Protein AF-A0A7C4FF16-F1 (afdb_monomer)

Structure (mmCIF, N/CA/C/O backbone):
data_AF-A0A7C4FF16-F1
#
_entry.id   AF-A0A7C4FF16-F1
#
loop_
_atom_site.group_PDB
_atom_site.id
_atom_site.type_symbol
_atom_site.label_atom_id
_atom_site.label_alt_id
_atom_site.label_comp_id
_atom_site.label_asym_id
_atom_site.label_entity_id
_atom_site.label_seq_id
_atom_site.pdbx_PDB_ins_code
_atom_site.Cartn_x
_atom_site.Cartn_y
_atom_site.Cartn_z
_atom_site.occupancy
_atom_site.B_iso_or_equiv
_atom_site.auth_seq_id
_atom_site.auth_comp_id
_atom_site.auth_asym_id
_atom_site.auth_atom_id
_atom_site.pdbx_PDB_model_num
ATOM 1 N N . MET A 1 1 ? -0.812 -12.864 -3.538 1.00 56.00 1 MET A N 1
ATOM 2 C CA . MET A 1 1 ? -2.258 -13.105 -3.739 1.00 56.00 1 MET A CA 1
ATOM 3 C C . MET A 1 1 ? -2.857 -13.959 -2.622 1.00 56.00 1 MET A C 1
ATOM 5 O O . MET A 1 1 ? -3.614 -13.406 -1.840 1.00 56.00 1 MET A O 1
ATOM 9 N N . LEU A 1 2 ? -2.473 -15.233 -2.434 1.00 66.94 2 LEU A N 1
ATOM 10 C CA . LEU A 1 2 ? -3.032 -16.087 -1.357 1.00 66.94 2 LEU A CA 1
ATOM 11 C C . LEU A 1 2 ? -2.812 -15.546 0.070 1.00 66.94 2 LEU A C 1
ATOM 13 O O . LEU A 1 2 ? -3.615 -15.795 0.962 1.00 66.94 2 LEU A O 1
ATOM 17 N N . SER A 1 3 ? -1.771 -14.735 0.278 1.00 79.56 3 SER A N 1
ATOM 18 C CA . SER A 1 3 ? -1.487 -14.076 1.558 1.00 79.56 3 SER A CA 1
ATOM 19 C C . SER A 1 3 ? -2.593 -13.139 2.046 1.00 79.56 3 SER A C 1
ATOM 21 O O . SER A 1 3 ? -2.600 -12.812 3.226 1.00 79.56 3 SER A O 1
ATOM 23 N N . ASN A 1 4 ? -3.488 -12.674 1.166 1.00 85.69 4 ASN A N 1
ATOM 24 C CA . ASN A 1 4 ? -4.608 -11.814 1.552 1.00 85.69 4 ASN A CA 1
ATOM 25 C C . ASN A 1 4 ? -5.715 -12.605 2.267 1.00 85.69 4 ASN A C 1
ATOM 27 O O . ASN A 1 4 ? -6.424 -12.036 3.087 1.00 85.69 4 ASN A O 1
ATOM 31 N N . LEU A 1 5 ? -5.820 -13.920 2.031 1.00 83.75 5 LEU A N 1
ATOM 32 C CA . LEU A 1 5 ? -6.847 -14.772 2.646 1.00 83.75 5 LEU A CA 1
ATOM 33 C C . LEU A 1 5 ? -6.705 -14.877 4.169 1.00 83.75 5 LEU A C 1
ATOM 35 O O . LEU A 1 5 ? -7.679 -15.171 4.856 1.00 83.75 5 LEU A O 1
ATOM 39 N N . LYS A 1 6 ? -5.522 -14.573 4.719 1.00 90.00 6 LYS A N 1
ATOM 40 C CA . LYS A 1 6 ? -5.330 -14.486 6.173 1.00 90.00 6 LYS A CA 1
ATOM 41 C C . LYS A 1 6 ? -6.183 -13.384 6.820 1.00 90.00 6 LYS A C 1
ATOM 43 O O . LYS A 1 6 ? -6.445 -13.468 8.011 1.00 90.00 6 LYS A O 1
ATOM 48 N N . PHE A 1 7 ? -6.636 -12.405 6.033 1.00 90.75 7 PHE A N 1
ATOM 49 C CA . PHE A 1 7 ? -7.494 -11.297 6.456 1.00 90.75 7 PHE A CA 1
ATOM 50 C C . PHE A 1 7 ? -8.977 -11.536 6.121 1.00 90.75 7 PHE A C 1
ATOM 52 O O . PHE A 1 7 ? -9.711 -10.603 5.805 1.00 90.75 7 PHE A O 1
ATOM 59 N N . TYR A 1 8 ? -9.435 -12.794 6.089 1.00 90.25 8 TYR A N 1
ATOM 60 C CA . TYR A 1 8 ? -10.803 -13.124 5.661 1.00 90.25 8 TYR A CA 1
ATOM 61 C C . TYR A 1 8 ? -11.888 -12.412 6.484 1.00 9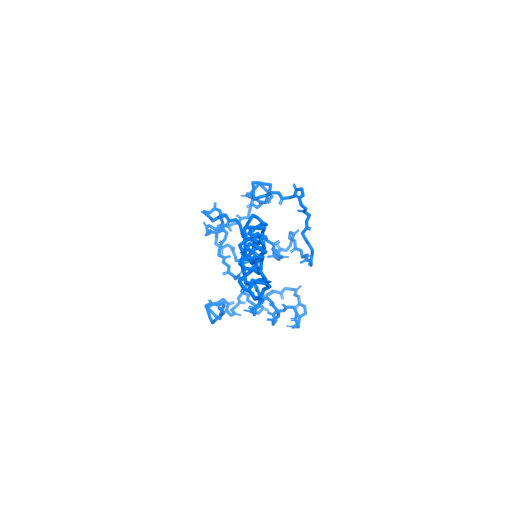0.25 8 TYR A C 1
ATOM 63 O O . TYR A 1 8 ? -12.927 -12.049 5.933 1.00 90.25 8 TYR A O 1
ATOM 71 N N . ARG A 1 9 ? -11.648 -12.184 7.784 1.00 90.75 9 ARG A N 1
ATOM 72 C CA . ARG A 1 9 ? -12.591 -11.483 8.669 1.00 90.75 9 ARG A CA 1
ATOM 73 C C . ARG A 1 9 ? -12.697 -10.013 8.287 1.00 90.75 9 ARG A C 1
ATOM 75 O O . ARG A 1 9 ? -13.798 -9.489 8.166 1.00 90.75 9 ARG A O 1
ATOM 82 N N . GLU A 1 10 ? -11.558 -9.387 8.029 1.00 90.75 10 GLU A N 1
ATOM 83 C CA . GLU A 1 10 ? -11.450 -7.985 7.649 1.00 90.75 10 GLU A CA 1
ATOM 84 C C . GLU A 1 10 ? -11.992 -7.749 6.237 1.00 90.75 10 GLU A C 1
ATOM 86 O O . GLU A 1 10 ? -12.670 -6.758 5.995 1.00 90.75 10 GLU A O 1
ATOM 91 N N . ILE A 1 11 ? -11.780 -8.692 5.312 1.00 89.81 11 ILE A N 1
ATOM 92 C CA . ILE A 1 11 ? -12.396 -8.672 3.976 1.00 89.81 11 ILE A CA 1
ATOM 93 C C . ILE A 1 11 ? -13.926 -8.728 4.096 1.00 89.81 11 ILE A C 1
ATOM 95 O O . ILE A 1 11 ? -14.642 -7.979 3.420 1.00 89.81 11 ILE A O 1
ATOM 99 N N . ALA A 1 12 ? -14.446 -9.606 4.958 1.00 88.88 12 ALA A N 1
ATOM 100 C CA . ALA A 1 12 ? -15.881 -9.732 5.180 1.00 88.88 12 ALA A CA 1
ATOM 101 C C . ALA A 1 12 ? -16.482 -8.440 5.758 1.00 88.88 12 ALA A C 1
ATOM 103 O O . ALA A 1 12 ? -17.547 -8.030 5.296 1.00 88.88 12 ALA A O 1
ATOM 104 N N . SER A 1 13 ? -15.774 -7.758 6.664 1.00 89.50 13 SER A N 1
ATOM 105 C CA . SER A 1 13 ? -16.234 -6.516 7.297 1.00 89.50 13 SER A CA 1
ATOM 106 C C . SER A 1 13 ? -16.117 -5.259 6.428 1.00 89.50 13 SER A C 1
ATOM 108 O O . SER A 1 13 ? -16.626 -4.219 6.831 1.00 89.50 13 SER A O 1
ATOM 110 N N . LEU A 1 14 ? -15.477 -5.314 5.251 1.00 88.00 14 LEU A N 1
ATOM 111 C CA . LEU A 1 14 ? -15.407 -4.147 4.364 1.00 88.00 14 LEU A CA 1
ATOM 112 C C . LEU A 1 14 ? -16.805 -3.718 3.895 1.00 88.00 14 LEU A C 1
ATOM 114 O O . LEU A 1 14 ? -17.549 -4.518 3.315 1.00 88.00 14 LEU A O 1
ATOM 118 N N . GLU A 1 15 ? -17.106 -2.431 4.035 1.00 89.00 15 GLU A N 1
ATOM 119 C CA . GLU A 1 15 ? -18.331 -1.788 3.545 1.00 89.00 15 GLU A CA 1
ATOM 120 C C . GLU A 1 15 ? -18.201 -1.432 2.052 1.00 89.00 15 GLU A C 1
ATOM 122 O O . GLU A 1 15 ? -18.268 -0.273 1.649 1.00 89.00 15 GLU A O 1
ATOM 127 N N . VAL A 1 16 ? -17.937 -2.440 1.215 1.00 88.06 16 VAL A N 1
ATOM 128 C CA . VAL A 1 16 ? -17.832 -2.302 -0.249 1.00 88.06 16 VAL A CA 1
ATOM 129 C C . VAL A 1 16 ? -18.546 -3.454 -0.964 1.00 88.06 16 VAL A C 1
ATOM 131 O O . VAL A 1 16 ? -18.676 -4.540 -0.388 1.00 88.06 16 VAL A O 1
ATOM 134 N N . PRO A 1 17 ? -18.981 -3.268 -2.227 1.00 91.19 17 PRO A N 1
ATOM 135 C CA . PRO A 1 17 ? -19.598 -4.332 -3.015 1.00 91.19 17 PRO A CA 1
ATOM 136 C C . PRO A 1 17 ? -18.704 -5.572 -3.141 1.00 91.19 17 PRO A C 1
ATOM 138 O O . PRO A 1 17 ? -17.475 -5.470 -3.162 1.00 91.19 17 PRO A O 1
ATOM 141 N N . LEU A 1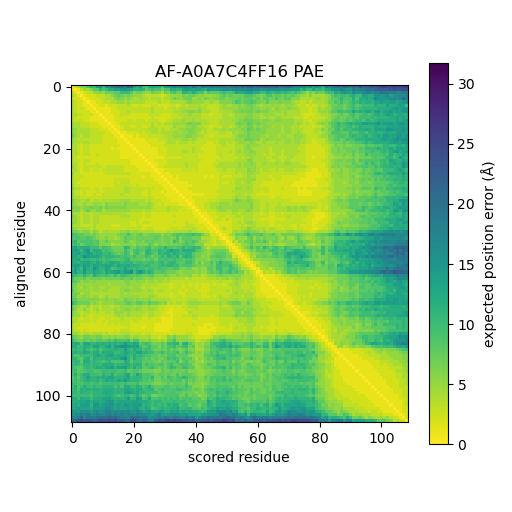 18 ? -19.318 -6.749 -3.301 1.00 90.50 18 LEU A N 1
ATOM 142 C CA . LEU A 1 18 ? -18.603 -8.028 -3.424 1.00 90.50 18 LEU A CA 1
ATOM 143 C C . LEU A 1 18 ? -17.552 -8.008 -4.545 1.00 90.50 18 LEU A C 1
ATOM 145 O O . LEU A 1 18 ? -16.439 -8.492 -4.351 1.00 90.50 18 LEU A O 1
ATOM 149 N N . LEU A 1 19 ? -17.882 -7.393 -5.685 1.00 90.56 19 LEU A N 1
ATOM 150 C CA . LEU A 1 19 ? -16.959 -7.222 -6.807 1.00 90.56 19 LEU A CA 1
ATOM 151 C C . LEU A 1 19 ? -15.675 -6.496 -6.369 1.00 90.56 19 LEU A C 1
ATOM 153 O O . LEU A 1 19 ? -14.576 -6.966 -6.649 1.00 90.56 19 LEU A O 1
ATOM 157 N N . SER A 1 20 ? -15.802 -5.394 -5.625 1.00 89.56 20 SER A N 1
ATOM 158 C CA . SER A 1 20 ? -14.659 -4.637 -5.105 1.00 89.56 20 SER A CA 1
ATOM 159 C C . SER A 1 20 ? -13.824 -5.472 -4.138 1.00 89.56 20 SER A C 1
ATOM 161 O O . SER A 1 20 ? -12.600 -5.439 -4.217 1.00 89.56 20 SER A O 1
ATOM 163 N N . LYS A 1 21 ? -14.456 -6.285 -3.278 1.00 90.12 21 LYS A N 1
ATOM 164 C CA . LYS A 1 21 ? -13.735 -7.208 -2.381 1.00 90.12 21 LYS A CA 1
ATOM 165 C C . LYS A 1 21 ? -12.889 -8.205 -3.171 1.00 90.12 21 LYS A C 1
ATOM 167 O O . LYS A 1 21 ? -11.718 -8.396 -2.851 1.00 90.12 21 LYS A O 1
ATOM 172 N N . ILE A 1 22 ? -13.459 -8.800 -4.221 1.00 90.25 22 ILE A N 1
ATOM 173 C CA . ILE A 1 22 ? -12.746 -9.735 -5.105 1.00 90.25 22 ILE A CA 1
ATOM 174 C C . ILE A 1 22 ? -11.561 -9.029 -5.773 1.00 90.25 22 ILE A C 1
ATOM 176 O O . ILE A 1 22 ? -10.439 -9.535 -5.724 1.00 90.25 22 ILE A O 1
ATOM 180 N N . LEU A 1 23 ? -11.779 -7.835 -6.333 1.00 90.00 23 LEU A N 1
ATOM 181 C CA . LEU A 1 23 ? -10.717 -7.048 -6.963 1.00 90.00 23 LEU A CA 1
ATOM 182 C C . LEU A 1 23 ? -9.597 -6.702 -5.975 1.00 90.00 23 LEU A C 1
ATOM 184 O O . LEU A 1 23 ? -8.426 -6.845 -6.317 1.00 90.00 23 LEU A O 1
ATOM 188 N N . TYR A 1 24 ? -9.927 -6.325 -4.740 1.00 90.56 24 TYR A N 1
ATOM 189 C CA . TYR A 1 24 ? -8.931 -6.043 -3.705 1.00 90.56 24 TYR A CA 1
ATOM 190 C C . TYR A 1 24 ? -8.121 -7.279 -3.320 1.00 90.56 24 TYR A C 1
ATOM 192 O O . TYR A 1 24 ? -6.909 -7.189 -3.137 1.00 90.56 24 TYR A O 1
ATOM 200 N N . VAL A 1 25 ? -8.756 -8.447 -3.217 1.00 90.75 25 VAL A N 1
ATOM 201 C CA . VAL A 1 25 ? -8.051 -9.698 -2.896 1.00 90.75 25 VAL A CA 1
ATOM 202 C C . VAL A 1 25 ? -7.077 -10.090 -4.008 1.00 90.75 25 VAL A C 1
ATOM 204 O O . VAL A 1 25 ? -5.988 -10.589 -3.706 1.00 90.75 25 VAL A O 1
ATOM 207 N N . LEU A 1 26 ? -7.445 -9.846 -5.268 1.00 88.88 26 LEU A N 1
ATOM 208 C CA . LEU A 1 26 ? -6.627 -10.177 -6.431 1.00 88.88 26 LEU A CA 1
ATOM 209 C C . LEU A 1 26 ? -5.508 -9.152 -6.664 1.00 88.88 26 LEU A C 1
ATOM 211 O O . LEU A 1 26 ? -4.335 -9.517 -6.692 1.00 88.88 26 LEU A O 1
ATOM 215 N N . PHE A 1 27 ? -5.850 -7.875 -6.808 1.00 88.06 27 PHE A N 1
ATOM 216 C CA . PHE A 1 27 ? -4.935 -6.846 -7.313 1.00 88.06 27 PHE A CA 1
ATOM 217 C C . PHE A 1 27 ? -4.325 -5.958 -6.228 1.00 88.06 27 PHE A C 1
ATOM 219 O O . PHE A 1 27 ? -3.348 -5.255 -6.486 1.00 88.06 27 PHE A O 1
ATOM 226 N N . CYS A 1 28 ? -4.872 -5.980 -5.015 1.00 90.50 28 CYS A N 1
ATOM 227 C CA . CYS A 1 28 ? -4.382 -5.172 -3.906 1.00 90.50 28 CYS A CA 1
ATOM 228 C C . CYS A 1 28 ? -3.745 -6.043 -2.821 1.00 90.50 28 CYS A C 1
ATOM 230 O O . CYS A 1 28 ? -3.706 -7.276 -2.875 1.00 90.50 28 CYS A O 1
ATOM 232 N N . LYS A 1 29 ? -3.197 -5.378 -1.811 1.00 91.38 29 LYS A N 1
ATOM 233 C CA . LYS A 1 29 ? -2.592 -6.004 -0.645 1.00 91.38 29 LYS A CA 1
ATOM 234 C C . LYS A 1 29 ? -3.296 -5.525 0.608 1.00 91.38 29 LYS A C 1
ATOM 236 O O . LYS A 1 29 ? -3.462 -4.328 0.815 1.00 91.38 29 LYS A O 1
ATOM 241 N N . PHE A 1 30 ? -3.660 -6.477 1.452 1.00 93.31 30 PHE A N 1
ATOM 242 C CA . PHE A 1 30 ? -4.149 -6.200 2.794 1.00 93.31 30 PHE A CA 1
ATOM 243 C C . PHE A 1 30 ? -2.963 -6.161 3.748 1.00 93.31 30 PHE A C 1
ATOM 245 O O . PHE A 1 30 ? -2.075 -7.022 3.685 1.00 93.31 30 PHE A O 1
ATOM 252 N N . MET A 1 31 ? -2.918 -5.154 4.614 1.00 93.69 31 MET A N 1
ATOM 253 C CA . MET A 1 31 ? -1.895 -5.071 5.648 1.00 93.69 31 MET A CA 1
ATOM 254 C C . MET A 1 31 ? -2.314 -4.203 6.824 1.00 93.69 31 MET A C 1
ATOM 256 O O . MET A 1 31 ? -3.167 -3.332 6.692 1.00 93.69 31 MET A O 1
ATOM 260 N N . TYR A 1 32 ? -1.651 -4.413 7.957 1.00 94.38 32 TYR A N 1
ATOM 261 C CA . TYR A 1 32 ? -1.795 -3.545 9.116 1.00 94.38 32 TYR A CA 1
ATOM 262 C C . TYR A 1 32 ? -1.166 -2.170 8.878 1.00 94.38 32 TYR A C 1
ATOM 264 O O . TYR A 1 32 ?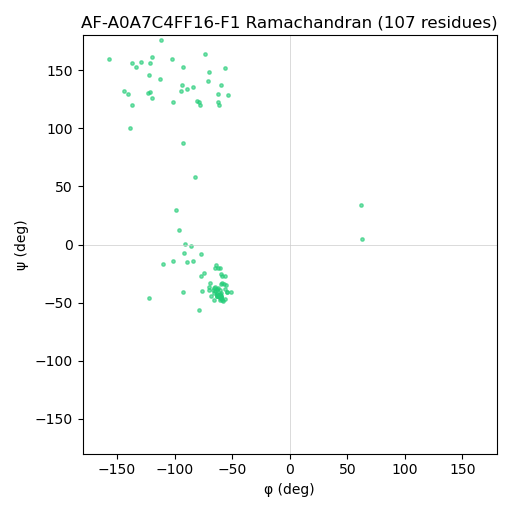 -0.127 -2.058 8.214 1.00 94.38 32 TYR A O 1
ATOM 272 N N . VAL A 1 33 ? -1.731 -1.136 9.499 1.00 93.19 33 VAL A N 1
ATOM 273 C CA . VAL A 1 33 ? -1.196 0.235 9.457 1.00 93.19 33 VAL A CA 1
ATOM 274 C C . VAL A 1 33 ? 0.256 0.292 9.950 1.00 93.19 33 VAL A C 1
ATOM 276 O O . VAL A 1 33 ? 1.091 0.948 9.321 1.00 93.19 33 VAL A O 1
ATOM 279 N N . LYS A 1 34 ? 0.620 -0.486 10.979 1.00 94.06 34 LYS A N 1
ATOM 280 C CA . LYS A 1 34 ? 2.020 -0.591 11.440 1.00 94.06 34 LYS A CA 1
ATOM 281 C C . LYS A 1 34 ? 2.991 -1.107 10.379 1.00 94.06 34 LYS A C 1
ATOM 283 O O . LYS A 1 34 ? 4.158 -0.715 10.361 1.00 94.06 34 LYS A O 1
ATOM 288 N N . GLU A 1 35 ? 2.540 -2.003 9.499 1.00 93.62 35 GLU A N 1
ATOM 289 C CA . GLU A 1 35 ? 3.362 -2.491 8.390 1.00 93.62 35 GLU A CA 1
ATOM 290 C C . GLU A 1 35 ? 3.448 -1.458 7.273 1.00 93.62 35 GLU A C 1
ATOM 292 O O . GLU A 1 35 ? 4.511 -1.287 6.677 1.00 93.62 35 GLU A O 1
ATOM 297 N N . TYR A 1 36 ? 2.332 -0.788 6.989 1.00 92.75 36 TYR A N 1
ATOM 298 C CA . TYR A 1 36 ? 2.241 0.254 5.977 1.00 92.75 36 TYR A CA 1
ATOM 299 C C . TYR A 1 36 ? 3.226 1.394 6.251 1.00 92.75 36 TYR A C 1
ATOM 301 O O . TYR A 1 36 ? 4.023 1.733 5.381 1.00 92.75 36 TYR A O 1
ATOM 309 N N . ARG A 1 37 ? 3.263 1.903 7.490 1.00 91.12 37 ARG A N 1
ATOM 310 C CA . ARG A 1 37 ? 4.147 3.009 7.910 1.00 91.12 37 ARG A CA 1
ATOM 311 C C . ARG A 1 37 ? 5.636 2.741 7.649 1.00 91.12 37 ARG A C 1
ATOM 313 O O . ARG A 1 37 ? 6.404 3.679 7.450 1.00 91.12 37 ARG A O 1
ATOM 320 N N . LYS A 1 38 ? 6.041 1.466 7.634 1.00 91.88 38 LYS A N 1
ATOM 321 C CA . LYS A 1 38 ? 7.429 1.027 7.414 1.00 91.88 38 LYS A CA 1
ATOM 322 C C . LYS A 1 38 ? 7.772 0.797 5.942 1.00 91.88 38 LYS A C 1
ATOM 324 O O . LYS A 1 38 ? 8.949 0.655 5.619 1.00 91.88 38 LYS A O 1
ATOM 329 N N . LYS A 1 39 ? 6.778 0.703 5.056 1.00 89.56 39 LYS A N 1
ATOM 330 C CA . LYS A 1 39 ? 6.983 0.422 3.630 1.00 89.56 39 LYS A CA 1
ATOM 331 C C . LYS A 1 39 ? 6.847 1.697 2.803 1.00 89.56 39 LYS A C 1
ATOM 333 O O . LYS A 1 39 ? 6.294 2.695 3.251 1.00 89.56 39 LYS A O 1
ATOM 338 N N . ARG A 1 40 ? 7.412 1.645 1.601 1.00 85.69 40 ARG A N 1
ATOM 339 C CA . ARG A 1 40 ? 7.320 2.690 0.576 1.00 85.69 40 ARG A CA 1
ATOM 340 C C . ARG A 1 40 ? 6.664 2.125 -0.675 1.00 85.69 40 ARG A C 1
ATOM 342 O O . ARG A 1 40 ? 6.661 0.900 -0.841 1.00 85.69 40 ARG A O 1
ATOM 349 N N . PHE A 1 41 ? 6.164 2.999 -1.540 1.00 85.19 41 PHE A N 1
ATOM 350 C CA . PHE A 1 41 ? 5.483 2.647 -2.790 1.00 85.19 41 PHE A CA 1
ATOM 351 C C . PHE A 1 41 ? 4.210 1.825 -2.569 1.00 85.19 41 PHE A C 1
ATOM 353 O O . PHE A 1 41 ? 3.876 0.935 -3.354 1.00 85.19 41 PHE A O 1
ATOM 360 N N . TYR A 1 42 ? 3.505 2.092 -1.474 1.00 88.12 42 TYR A N 1
ATOM 361 C CA . TYR A 1 42 ? 2.186 1.528 -1.232 1.00 88.12 42 TYR A CA 1
ATOM 362 C C . TYR A 1 42 ? 1.218 2.672 -1.030 1.00 88.12 42 TYR A C 1
ATOM 364 O O . TYR A 1 42 ? 1.451 3.552 -0.205 1.00 88.12 42 TYR A O 1
ATOM 372 N N . TYR A 1 43 ? 0.105 2.625 -1.748 1.00 88.75 43 TYR A N 1
ATOM 373 C CA . TYR A 1 43 ? -0.871 3.696 -1.712 1.00 88.75 43 TYR A CA 1
ATOM 374 C C . TYR A 1 43 ? -2.214 3.147 -1.223 1.00 88.75 43 TYR A C 1
ATOM 376 O O . TYR A 1 43 ? -2.707 2.159 -1.775 1.00 88.75 43 TYR A O 1
ATOM 384 N N . PRO A 1 44 ? -2.823 3.739 -0.179 1.00 89.94 44 PRO A N 1
ATOM 385 C CA . PRO A 1 44 ? -4.098 3.265 0.353 1.00 89.94 44 PRO A CA 1
ATOM 386 C C . PRO A 1 44 ? -5.199 3.371 -0.700 1.00 89.94 44 PRO A C 1
ATOM 388 O O . PRO A 1 44 ? -5.443 4.456 -1.210 1.00 89.94 44 PRO A O 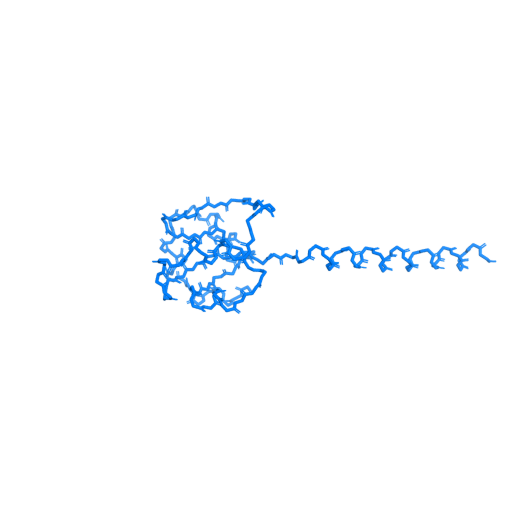1
ATOM 391 N N . VAL A 1 45 ? -5.855 2.265 -1.035 1.00 90.25 45 VAL A N 1
ATOM 392 C CA . VAL A 1 45 ? -7.020 2.206 -1.941 1.00 90.25 45 VAL A CA 1
ATOM 393 C C . VAL A 1 45 ? -8.305 2.293 -1.125 1.00 90.25 45 VAL A C 1
ATOM 395 O O . VAL A 1 45 ? -9.245 3.000 -1.488 1.00 90.25 45 VAL A O 1
ATOM 398 N N . TYR A 1 46 ? -8.322 1.595 0.011 1.00 91.19 46 TYR A N 1
ATOM 399 C CA . TYR A 1 46 ? -9.447 1.582 0.926 1.00 91.19 46 TYR A CA 1
ATOM 400 C C . TYR A 1 46 ? -8.968 1.605 2.377 1.00 91.19 46 TYR A C 1
ATOM 402 O O . TYR A 1 46 ? -8.128 0.800 2.791 1.00 91.19 46 TYR A O 1
ATOM 410 N N . VAL A 1 47 ? -9.543 2.525 3.143 1.00 89.31 47 VAL A N 1
ATOM 411 C CA . VAL A 1 47 ? -9.381 2.670 4.588 1.00 89.31 47 VAL A CA 1
ATOM 412 C C . VAL A 1 47 ? -10.765 2.953 5.151 1.00 89.31 47 VAL A C 1
ATOM 414 O O . VAL A 1 47 ? -11.390 3.942 4.763 1.00 89.31 47 VAL A O 1
ATOM 417 N N . GLN A 1 48 ? -11.251 2.087 6.041 1.00 85.12 48 GLN A N 1
ATOM 418 C CA . GLN A 1 48 ? -12.612 2.185 6.567 1.00 85.12 48 GLN A CA 1
ATOM 419 C C . GLN A 1 48 ? -12.867 3.582 7.148 1.00 85.12 48 GLN A C 1
ATOM 421 O O . GLN A 1 48 ? -12.056 4.096 7.916 1.00 85.12 48 GLN A O 1
ATOM 426 N N . SER A 1 49 ? -13.965 4.208 6.720 1.00 80.50 49 SER A N 1
ATOM 427 C CA . SER A 1 49 ? -14.394 5.556 7.129 1.00 80.50 49 SER A CA 1
ATOM 428 C C . SER A 1 49 ? -13.462 6.724 6.762 1.00 80.50 49 SER A C 1
ATOM 430 O O . SER A 1 49 ? -13.747 7.854 7.149 1.00 80.50 49 SER A O 1
ATOM 432 N N . ILE A 1 50 ? -12.375 6.496 6.014 1.00 83.19 50 ILE A N 1
ATOM 433 C CA . ILE A 1 50 ? -11.420 7.555 5.631 1.00 83.19 50 ILE A CA 1
ATOM 434 C C . ILE A 1 50 ? -11.292 7.658 4.113 1.00 83.19 50 ILE A C 1
ATOM 436 O O . ILE A 1 50 ? -11.316 8.756 3.562 1.00 83.19 50 ILE A O 1
ATOM 440 N N . VAL A 1 51 ? -11.144 6.526 3.420 1.00 83.44 51 VAL A N 1
ATOM 441 C CA . VAL A 1 51 ? -10.879 6.500 1.977 1.00 83.44 51 VAL A CA 1
ATOM 442 C C . VAL A 1 51 ? -11.577 5.325 1.328 1.00 83.44 51 VAL A C 1
ATOM 444 O O . VAL A 1 51 ? -11.408 4.181 1.740 1.00 83.44 51 VAL A O 1
ATOM 447 N N . ASN A 1 52 ? -12.263 5.601 0.227 1.00 83.88 52 ASN A N 1
ATOM 448 C CA . ASN A 1 52 ? -12.671 4.593 -0.735 1.00 83.88 52 ASN A CA 1
ATOM 449 C C . ASN A 1 52 ? -12.456 5.173 -2.132 1.00 83.88 52 ASN A C 1
ATOM 451 O O . ASN A 1 52 ? -13.239 6.013 -2.574 1.00 83.88 52 ASN A O 1
ATOM 455 N N . ARG A 1 53 ? -11.356 4.800 -2.791 1.00 76.00 53 ARG A N 1
ATOM 456 C CA . ARG A 1 53 ? -10.971 5.416 -4.066 1.00 76.00 53 ARG A CA 1
ATOM 457 C C . ARG A 1 53 ? -10.574 4.394 -5.114 1.00 76.00 53 ARG A C 1
ATOM 459 O O . ARG A 1 53 ? -10.071 3.321 -4.806 1.00 76.00 53 ARG A O 1
ATOM 466 N N . ILE A 1 54 ? -10.769 4.791 -6.367 1.00 68.81 54 ILE A N 1
ATOM 467 C CA . ILE A 1 54 ? -10.473 3.986 -7.558 1.00 68.81 54 ILE A CA 1
ATOM 468 C C . ILE A 1 54 ? -9.261 4.564 -8.320 1.00 68.81 54 ILE A C 1
ATOM 470 O O . ILE A 1 54 ? -8.644 3.866 -9.119 1.00 68.81 54 ILE A O 1
ATOM 474 N N . SER A 1 55 ? -8.872 5.815 -8.046 1.00 67.00 55 SER A N 1
ATOM 475 C CA . SER A 1 55 ? -7.773 6.522 -8.714 1.00 67.00 55 SER A CA 1
ATOM 476 C C . SER A 1 55 ? -6.787 7.150 -7.725 1.00 67.00 55 SER A C 1
ATOM 478 O O . SER A 1 55 ? -7.132 7.446 -6.580 1.00 67.00 55 SER A O 1
ATOM 480 N N . PHE A 1 56 ? -5.558 7.383 -8.192 1.00 71.12 56 PHE A N 1
ATOM 481 C CA . PHE A 1 56 ? -4.492 8.053 -7.444 1.00 71.12 56 PHE A CA 1
ATOM 482 C C . PHE A 1 56 ? -4.168 9.407 -8.067 1.00 71.12 56 PHE A C 1
ATOM 484 O O . PHE A 1 56 ? -4.169 9.546 -9.290 1.00 71.12 56 PHE A O 1
ATOM 491 N N . SER A 1 57 ? -3.878 10.391 -7.218 1.00 69.88 57 SER A N 1
ATOM 492 C CA . SER A 1 57 ? -3.323 11.675 -7.637 1.00 69.88 57 SER A CA 1
ATOM 493 C C . SER A 1 57 ? -1.801 11.622 -7.552 1.00 69.88 57 SER A C 1
ATOM 495 O O . SER A 1 57 ? -1.257 11.143 -6.560 1.00 69.88 57 SER A O 1
ATOM 497 N N . ILE A 1 58 ? -1.115 12.158 -8.564 1.00 66.19 58 ILE A N 1
ATOM 498 C CA . ILE A 1 58 ? 0.354 12.279 -8.576 1.00 66.19 58 ILE A CA 1
ATOM 499 C C . ILE A 1 58 ? 0.890 13.214 -7.485 1.00 66.19 58 ILE A C 1
ATOM 501 O O . ILE A 1 58 ? 2.076 13.181 -7.181 1.00 66.19 58 ILE A O 1
ATOM 505 N N . TYR A 1 59 ? 0.024 14.054 -6.916 1.00 68.44 59 TYR A N 1
ATOM 506 C CA . TYR A 1 59 ? 0.389 14.994 -5.860 1.00 68.44 59 TYR A CA 1
ATOM 507 C C . TYR A 1 59 ? 0.367 14.356 -4.469 1.00 68.44 59 TYR A C 1
ATOM 509 O O . TYR A 1 59 ? 0.913 14.936 -3.538 1.00 68.44 59 TYR A O 1
ATOM 517 N N . GLU A 1 60 ? -0.236 13.172 -4.329 1.00 71.50 60 GLU A N 1
ATOM 518 C CA . GLU A 1 60 ? -0.351 12.484 -3.048 1.00 71.50 60 GLU A CA 1
ATOM 519 C C . GLU A 1 60 ? 0.808 11.510 -2.836 1.00 71.50 60 GLU A C 1
ATOM 521 O O . GLU A 1 60 ? 0.722 10.320 -3.154 1.00 71.50 60 GLU A O 1
ATOM 526 N N . ASP A 1 61 ? 1.898 12.031 -2.285 1.00 76.75 61 ASP A N 1
ATOM 527 C CA . ASP A 1 61 ? 3.094 11.248 -1.976 1.00 76.75 61 ASP A CA 1
ATOM 528 C C . ASP A 1 61 ? 2.898 10.331 -0.744 1.00 76.75 61 ASP A C 1
ATOM 530 O O . ASP A 1 61 ? 1.980 10.511 0.068 1.00 76.75 61 ASP A O 1
ATOM 534 N N . ASP A 1 62 ? 3.789 9.350 -0.575 1.00 79.50 62 ASP A N 1
ATOM 535 C CA . ASP A 1 62 ? 3.813 8.394 0.543 1.00 79.50 62 ASP A CA 1
ATOM 536 C C . ASP A 1 62 ? 3.747 9.112 1.906 1.00 79.50 62 ASP A C 1
ATOM 538 O O . ASP A 1 62 ? 3.049 8.674 2.824 1.00 79.50 62 ASP A O 1
ATOM 542 N N . GLU A 1 63 ? 4.455 10.236 2.053 1.00 83.25 63 GLU A N 1
ATOM 543 C CA . GLU A 1 63 ? 4.480 11.017 3.296 1.00 83.25 63 GLU A CA 1
ATOM 544 C C . GLU A 1 63 ? 3.149 11.722 3.587 1.00 83.25 63 GLU A C 1
ATOM 546 O O . GLU A 1 63 ? 2.746 11.835 4.748 1.00 83.25 63 GLU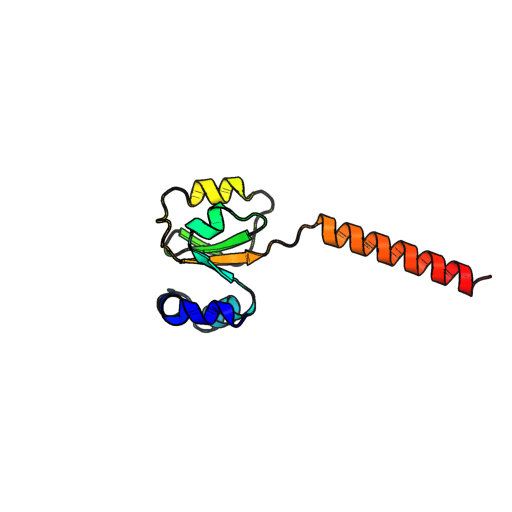 A O 1
ATOM 551 N N . GLU A 1 64 ? 2.422 12.159 2.557 1.00 86.56 64 GLU A N 1
ATOM 552 C CA . GLU A 1 64 ? 1.094 12.744 2.739 1.00 86.56 64 GLU A CA 1
ATOM 553 C C . GLU A 1 64 ? 0.112 11.690 3.259 1.00 86.56 64 GLU A C 1
ATOM 555 O O . GLU A 1 64 ? -0.644 11.941 4.203 1.00 86.56 64 GLU A O 1
ATOM 560 N N . TRP A 1 65 ? 0.175 10.474 2.713 1.00 87.06 65 TRP A N 1
ATOM 561 C CA . TRP A 1 65 ? -0.662 9.369 3.170 1.00 87.06 65 TRP A CA 1
ATOM 562 C C . TRP A 1 65 ? -0.332 8.911 4.587 1.00 87.06 65 TRP A C 1
ATOM 564 O O . TRP A 1 65 ? -1.247 8.660 5.376 1.00 87.06 65 TRP A O 1
ATOM 574 N N . LYS A 1 66 ? 0.948 8.875 4.967 1.00 88.06 66 LYS A N 1
ATOM 575 C CA . LYS A 1 66 ? 1.341 8.599 6.358 1.00 88.06 66 LYS A CA 1
ATOM 576 C C . LYS A 1 66 ? 0.791 9.642 7.327 1.00 88.06 66 LYS A C 1
ATOM 578 O O . LYS A 1 66 ? 0.330 9.270 8.404 1.00 88.06 66 LYS A O 1
ATOM 583 N N . LYS A 1 67 ? 0.781 10.922 6.939 1.00 89.06 67 LYS A N 1
ATOM 584 C CA . LYS A 1 67 ? 0.170 11.996 7.738 1.00 89.06 67 LYS A CA 1
ATOM 585 C C . LYS A 1 67 ? -1.344 11.823 7.849 1.00 89.06 67 LYS A C 1
ATOM 587 O O . LYS A 1 67 ? -1.863 11.856 8.964 1.00 89.06 67 LYS A O 1
ATOM 592 N N . LYS A 1 68 ? -2.047 11.565 6.739 1.00 87.62 68 LYS A N 1
ATOM 593 C CA . LYS A 1 68 ? -3.505 11.310 6.731 1.00 87.62 68 LYS A CA 1
ATOM 594 C C . LYS A 1 68 ? -3.895 10.111 7.607 1.00 87.62 68 LYS A C 1
ATOM 596 O O . LYS A 1 68 ? -4.947 10.127 8.236 1.00 87.62 68 LYS A O 1
ATOM 601 N N . LEU A 1 69 ? -3.031 9.097 7.694 1.00 88.94 69 LEU A N 1
ATOM 602 C CA . LEU A 1 69 ? -3.244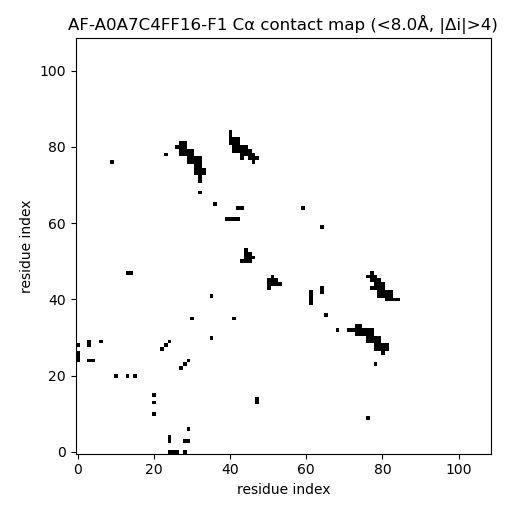 7.878 8.486 1.00 88.94 69 LEU A CA 1
ATOM 603 C C . LEU A 1 69 ? -2.590 7.902 9.879 1.00 88.94 69 LEU A C 1
ATOM 605 O O . LEU A 1 69 ? -2.491 6.865 10.541 1.00 88.94 69 LEU A O 1
ATOM 609 N N . SER A 1 70 ? -2.136 9.066 10.346 1.00 88.62 70 SER A N 1
ATOM 610 C CA . SER A 1 70 ? -1.474 9.211 11.652 1.00 88.62 70 SER A CA 1
ATOM 611 C C . SER A 1 70 ? -2.386 8.835 12.826 1.00 88.62 70 SER A C 1
ATOM 613 O O . SER A 1 70 ? -1.941 8.160 13.753 1.00 88.62 70 SER A O 1
ATOM 615 N N . ASN A 1 71 ? -3.674 9.172 12.730 1.00 90.31 71 ASN A N 1
ATOM 616 C CA . ASN A 1 71 ? -4.681 8.904 13.762 1.00 90.31 71 ASN A CA 1
ATOM 617 C C . ASN A 1 71 ? -5.320 7.508 13.667 1.00 90.31 71 ASN A C 1
ATOM 619 O O . ASN A 1 71 ? -6.180 7.168 14.477 1.00 90.31 71 ASN A O 1
ATOM 623 N N . VAL A 1 72 ? -4.938 6.696 12.678 1.00 90.56 72 VAL A N 1
ATOM 624 C CA . VAL A 1 72 ? -5.473 5.338 12.519 1.00 90.56 72 VAL A CA 1
ATOM 625 C C . VAL A 1 72 ? -4.690 4.377 13.405 1.00 90.56 72 VAL A C 1
ATOM 627 O O . VAL A 1 72 ? -3.459 4.425 13.438 1.00 90.56 72 VAL A O 1
ATOM 630 N N . SER A 1 73 ? -5.403 3.494 14.109 1.00 92.88 73 SER A N 1
ATOM 631 C CA . SER A 1 73 ? -4.787 2.481 14.970 1.00 92.88 73 SER A CA 1
ATOM 632 C C . SER A 1 73 ? -3.859 1.563 14.172 1.00 92.88 73 SER A C 1
ATOM 634 O O . SER A 1 73 ? -4.212 1.092 13.088 1.00 92.88 73 SER A O 1
ATOM 636 N N . ASP A 1 74 ? -2.695 1.268 14.747 1.00 92.75 74 ASP A N 1
ATOM 637 C CA . ASP A 1 74 ? -1.648 0.431 14.155 1.00 92.75 74 ASP A CA 1
ATOM 638 C C . ASP A 1 74 ? -2.108 -0.998 13.822 1.00 92.75 74 ASP A C 1
ATOM 640 O O . ASP A 1 74 ? -1.570 -1.612 12.893 1.00 92.75 74 ASP A O 1
ATOM 644 N N . ASP A 1 75 ? -3.113 -1.503 14.543 1.00 92.75 75 ASP A N 1
ATOM 645 C CA . ASP A 1 75 ? -3.712 -2.828 14.343 1.00 92.75 75 ASP A CA 1
ATOM 646 C C . ASP A 1 75 ? -4.901 -2.817 13.370 1.00 92.75 75 ASP A C 1
ATOM 648 O O . ASP A 1 75 ? -5.472 -3.865 13.070 1.00 92.75 75 ASP A O 1
ATOM 652 N N . SER A 1 76 ? -5.248 -1.654 12.815 1.00 92.25 76 SER A N 1
ATOM 653 C CA . SER A 1 76 ? -6.248 -1.567 11.748 1.00 92.25 76 SER A CA 1
ATOM 654 C C . SER A 1 76 ? -5.689 -2.146 10.453 1.00 92.25 76 SER A C 1
ATOM 656 O O . SER A 1 76 ? -4.525 -1.920 10.108 1.00 92.25 76 SER A O 1
ATOM 658 N N . VAL A 1 77 ? -6.529 -2.865 9.711 1.00 93.00 77 VAL A N 1
ATOM 659 C CA . VAL A 1 77 ? -6.186 -3.395 8.389 1.00 93.00 77 VAL A CA 1
ATOM 660 C C . VAL A 1 77 ? -6.652 -2.423 7.316 1.00 93.00 77 VAL A C 1
ATOM 662 O O . VAL A 1 77 ? -7.790 -1.962 7.320 1.00 93.00 77 VAL A O 1
ATOM 665 N N . ILE A 1 78 ? -5.757 -2.128 6.381 1.00 93.44 78 ILE A N 1
ATOM 666 C CA . ILE A 1 78 ? -6.022 -1.281 5.222 1.00 93.44 78 ILE A CA 1
ATOM 667 C C . ILE A 1 78 ? -5.759 -2.051 3.932 1.00 93.44 78 ILE A C 1
ATOM 669 O O . ILE A 1 78 ? -4.979 -3.010 3.901 1.00 93.44 78 ILE A O 1
ATOM 673 N N . VAL A 1 79 ? -6.398 -1.601 2.856 1.00 93.62 79 VAL A N 1
ATOM 674 C CA . VAL A 1 79 ? -6.162 -2.108 1.506 1.00 93.62 79 VAL A CA 1
ATOM 675 C C . VAL A 1 79 ? -5.275 -1.116 0.781 1.00 93.62 79 VAL A C 1
ATOM 677 O O . VAL A 1 79 ? -5.625 0.057 0.644 1.00 93.62 79 VAL A O 1
ATOM 680 N N . VAL A 1 80 ? -4.135 -1.586 0.297 1.00 91.75 80 VAL A N 1
ATOM 681 C CA . VAL A 1 80 ? -3.169 -0.775 -0.442 1.00 91.75 80 VAL A CA 1
ATOM 682 C C . VAL A 1 80 ? -2.924 -1.367 -1.823 1.00 91.75 80 VAL A C 1
ATOM 684 O O . VAL A 1 80 ? -2.917 -2.587 -2.001 1.00 91.75 80 VAL A O 1
ATOM 687 N N . SER A 1 81 ? -2.692 -0.514 -2.810 1.00 89.56 81 SER A N 1
ATOM 688 C CA . SER A 1 81 ? -2.117 -0.914 -4.091 1.00 89.56 81 SER A CA 1
ATOM 689 C C . SER A 1 81 ? -0.603 -0.749 -4.030 1.00 89.56 81 SER A C 1
ATOM 691 O O . SER A 1 81 ? -0.072 0.068 -3.271 1.00 89.56 81 SER A O 1
ATOM 693 N N . TRP A 1 82 ? 0.105 -1.548 -4.822 1.00 84.62 82 TRP A N 1
ATOM 694 C CA . TRP A 1 82 ? 1.518 -1.302 -5.054 1.00 84.62 82 TRP A CA 1
ATOM 695 C C . TRP A 1 82 ? 1.651 -0.205 -6.107 1.00 84.62 82 TRP A C 1
ATOM 697 O O . TRP A 1 82 ? 1.100 -0.325 -7.202 1.00 84.62 82 TRP A O 1
ATOM 707 N N . GLY A 1 83 ? 2.360 0.867 -5.771 1.00 77.56 83 GLY A N 1
ATOM 708 C CA . GLY A 1 83 ? 2.755 1.859 -6.753 1.00 77.56 83 GLY A CA 1
ATOM 709 C C . GLY A 1 83 ? 3.941 1.334 -7.535 1.00 77.56 83 GLY A C 1
ATOM 710 O O . GLY A 1 83 ? 4.988 1.047 -6.955 1.00 77.56 83 GLY A O 1
ATOM 711 N N . ILE A 1 84 ? 3.787 1.197 -8.847 1.00 72.50 84 ILE A N 1
ATOM 712 C CA . ILE A 1 84 ? 4.913 0.806 -9.684 1.00 72.50 84 ILE A CA 1
ATOM 713 C C . ILE A 1 84 ? 5.780 2.051 -9.897 1.00 72.50 84 ILE A C 1
ATOM 715 O O . ILE A 1 84 ? 5.264 3.053 -10.402 1.00 72.50 84 ILE A O 1
ATOM 719 N N . PRO A 1 85 ? 7.074 2.032 -9.530 1.00 71.69 85 PRO A N 1
ATOM 720 C CA . PRO A 1 85 ? 7.931 3.188 -9.729 1.00 71.69 85 PRO A CA 1
ATOM 721 C C . PRO A 1 85 ? 8.021 3.487 -11.226 1.00 71.69 85 PRO A C 1
ATOM 723 O O . PRO A 1 85 ? 8.484 2.655 -12.006 1.00 71.69 85 PRO A O 1
ATOM 726 N N . MET A 1 86 ? 7.593 4.681 -11.640 1.00 76.38 86 MET A N 1
ATOM 727 C CA . MET A 1 86 ? 7.585 5.086 -13.053 1.00 76.38 86 MET A CA 1
ATOM 728 C C . MET A 1 86 ? 8.976 4.953 -13.693 1.00 76.38 86 MET A C 1
ATOM 730 O O . MET A 1 86 ? 9.102 4.547 -14.846 1.00 76.38 86 MET A O 1
ATOM 734 N N . ILE A 1 87 ? 10.020 5.211 -12.899 1.00 82.12 87 ILE A N 1
ATOM 735 C CA . ILE A 1 87 ? 11.428 5.054 -13.279 1.00 82.12 87 ILE A CA 1
ATO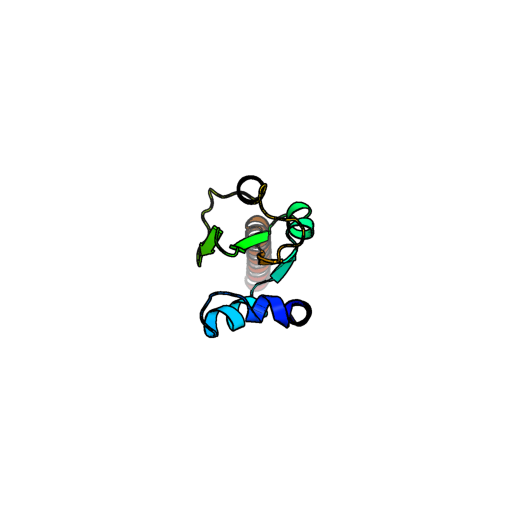M 736 C C . ILE A 1 87 ? 11.710 3.635 -13.788 1.00 82.12 87 ILE A C 1
ATOM 738 O O . ILE A 1 87 ? 12.385 3.482 -14.798 1.00 82.12 87 ILE A O 1
ATOM 742 N N . THR A 1 88 ? 11.152 2.596 -13.158 1.00 82.75 88 THR A N 1
ATOM 743 C CA . THR A 1 88 ? 11.378 1.202 -13.565 1.00 82.75 88 THR A CA 1
ATOM 744 C C . THR A 1 88 ? 10.857 0.933 -14.976 1.00 82.75 88 THR A C 1
ATOM 746 O O . THR A 1 88 ? 11.547 0.302 -15.775 1.00 82.75 88 THR A O 1
ATOM 749 N N . PHE A 1 89 ? 9.674 1.453 -15.317 1.00 85.88 89 PHE A N 1
ATOM 750 C CA . PHE A 1 89 ? 9.126 1.319 -16.668 1.00 85.88 89 PHE A CA 1
ATOM 751 C C . PHE A 1 89 ? 9.886 2.152 -17.695 1.00 85.88 89 PHE A C 1
ATOM 753 O O . PHE A 1 89 ? 10.117 1.667 -18.799 1.00 85.88 89 PHE A O 1
ATOM 760 N N . MET A 1 90 ? 1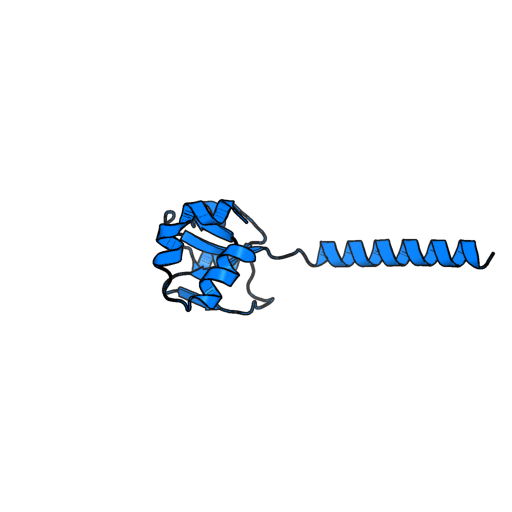0.310 3.368 -17.338 1.00 90.06 90 MET A N 1
ATOM 761 C CA . MET A 1 90 ? 11.140 4.184 -18.229 1.00 90.06 90 MET A CA 1
ATOM 762 C C . MET A 1 90 ? 12.461 3.483 -18.546 1.00 90.06 90 MET A C 1
ATOM 764 O O . MET A 1 90 ? 12.838 3.387 -19.711 1.00 90.06 90 MET A O 1
ATOM 768 N N . SER A 1 91 ? 13.138 2.940 -17.530 1.00 91.94 91 SER A N 1
ATOM 769 C CA . SER A 1 91 ? 14.375 2.184 -17.724 1.00 91.94 91 SER A CA 1
ATOM 770 C C . SER A 1 91 ? 14.152 0.970 -18.623 1.00 91.94 91 SER A C 1
ATOM 772 O O . SER A 1 91 ? 14.903 0.783 -19.575 1.00 91.94 91 SER A O 1
ATOM 774 N N . LEU A 1 92 ? 13.090 0.194 -18.381 1.00 93.94 92 LEU A N 1
ATOM 775 C CA . LEU A 1 92 ? 12.753 -0.962 -19.211 1.00 93.94 92 LEU A CA 1
ATOM 776 C C . LEU A 1 92 ? 12.479 -0.564 -20.669 1.00 93.94 92 LEU A C 1
ATOM 778 O O . LEU A 1 92 ? 12.974 -1.219 -21.585 1.00 93.94 92 LEU A O 1
ATOM 782 N N . ALA A 1 93 ? 11.734 0.520 -20.889 1.00 95.31 93 ALA A N 1
ATOM 783 C CA . ALA A 1 93 ? 11.435 1.026 -22.225 1.00 95.31 93 ALA A CA 1
ATOM 784 C C . ALA A 1 93 ? 12.711 1.426 -22.980 1.00 95.31 93 ALA A C 1
ATOM 786 O O . ALA A 1 93 ? 12.874 1.057 -24.142 1.00 95.31 93 ALA A O 1
ATOM 787 N N . ILE A 1 94 ? 13.645 2.110 -22.311 1.00 96.81 94 ILE A N 1
ATOM 788 C CA . ILE A 1 94 ? 14.947 2.475 -22.888 1.00 96.81 94 ILE A CA 1
ATOM 789 C C . ILE A 1 94 ? 15.757 1.221 -23.231 1.00 96.81 94 ILE A C 1
ATOM 791 O O . ILE A 1 94 ? 16.315 1.134 -24.323 1.00 96.81 94 ILE A O 1
ATOM 795 N N . THR A 1 95 ? 15.801 0.227 -22.340 1.00 96.88 95 THR A N 1
ATOM 796 C CA . THR A 1 95 ? 16.511 -1.035 -22.600 1.00 96.88 95 THR A CA 1
ATOM 797 C C . THR A 1 95 ? 15.947 -1.759 -23.820 1.00 96.88 95 THR A C 1
ATOM 799 O O . THR A 1 95 ? 16.715 -2.188 -24.680 1.00 96.88 95 THR A O 1
ATOM 802 N N . ILE A 1 96 ? 14.618 -1.855 -23.931 1.00 96.94 96 ILE A N 1
ATOM 803 C CA . ILE A 1 96 ? 13.950 -2.469 -25.087 1.00 96.94 96 ILE A CA 1
ATOM 804 C C . ILE A 1 96 ? 14.262 -1.684 -26.364 1.00 96.94 96 ILE A C 1
ATOM 806 O O . ILE A 1 96 ? 14.597 -2.285 -27.382 1.00 96.94 96 ILE A O 1
ATOM 810 N N . TYR A 1 97 ? 14.201 -0.352 -26.308 1.00 96.94 97 TYR A N 1
ATOM 811 C CA . TYR A 1 97 ? 14.508 0.511 -27.446 1.00 96.94 97 TYR A CA 1
ATOM 812 C C . TYR A 1 97 ? 15.937 0.295 -27.964 1.00 96.94 97 TYR A C 1
ATOM 814 O O . TYR A 1 97 ? 16.134 0.084 -29.160 1.00 96.94 97 TYR A O 1
ATOM 822 N N . ILE A 1 98 ? 16.927 0.277 -27.067 1.00 97.19 98 ILE A N 1
ATOM 823 C CA . ILE A 1 98 ? 18.332 0.041 -27.428 1.00 97.19 98 ILE A CA 1
ATOM 824 C C . ILE A 1 98 ? 18.513 -1.365 -28.015 1.00 97.19 98 ILE A C 1
ATOM 826 O O . ILE A 1 98 ? 19.176 -1.516 -29.039 1.00 97.19 98 ILE A O 1
ATOM 830 N N . ALA A 1 99 ? 17.905 -2.387 -27.406 1.00 96.75 99 ALA A N 1
ATOM 831 C CA . ALA A 1 99 ? 17.992 -3.758 -27.902 1.00 96.75 99 ALA A CA 1
ATOM 832 C C . ALA A 1 99 ? 17.418 -3.889 -29.322 1.00 96.75 99 ALA A C 1
ATOM 834 O O . ALA A 1 99 ? 18.060 -4.473 -30.192 1.00 96.75 99 ALA A O 1
ATOM 835 N N . LEU A 1 100 ? 16.248 -3.296 -29.579 1.00 96.75 100 LEU A N 1
ATOM 836 C CA . LEU A 1 100 ? 15.630 -3.285 -30.907 1.00 96.75 100 LEU A CA 1
ATOM 837 C C . LEU A 1 100 ? 16.489 -2.542 -31.933 1.00 96.75 100 LEU A C 1
ATOM 839 O O . LEU A 1 100 ? 16.662 -3.032 -33.046 1.00 96.75 100 LEU A O 1
ATOM 843 N N . TYR A 1 101 ? 17.062 -1.397 -31.557 1.00 96.31 101 TYR A N 1
ATOM 844 C CA . TYR A 1 101 ? 17.953 -0.634 -32.429 1.00 96.31 101 TYR A CA 1
ATOM 845 C C . TYR A 1 101 ? 19.186 -1.449 -32.853 1.00 96.31 101 TYR A C 1
ATOM 847 O O . TYR A 1 101 ? 19.529 -1.481 -34.033 1.00 96.31 101 TYR A O 1
ATOM 855 N N . ILE A 1 102 ? 19.812 -2.166 -31.913 1.00 96.31 102 ILE A N 1
ATOM 856 C CA . ILE A 1 102 ? 20.955 -3.045 -32.203 1.00 96.31 102 ILE A CA 1
ATOM 857 C C . ILE A 1 102 ? 20.545 -4.187 -33.142 1.00 96.31 102 ILE A C 1
ATOM 859 O O . I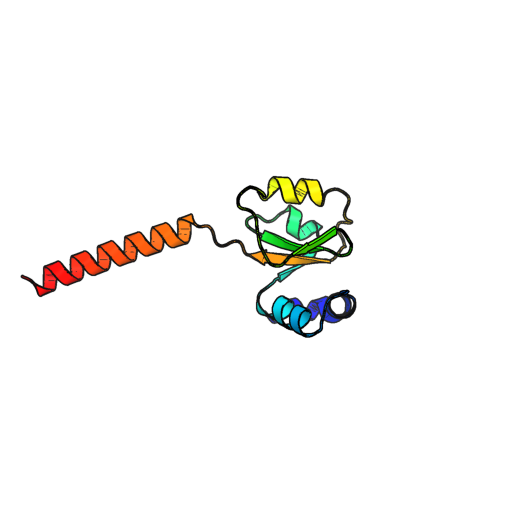LE A 1 102 ? 21.259 -4.471 -34.100 1.00 96.31 102 ILE A O 1
ATOM 863 N N . VAL A 1 103 ? 19.392 -4.822 -32.905 1.00 96.56 103 VAL A N 1
ATOM 864 C CA . VAL A 1 103 ? 18.887 -5.899 -33.776 1.00 96.56 103 VAL A CA 1
ATOM 865 C C . VAL A 1 103 ? 18.671 -5.394 -35.203 1.00 96.56 103 VAL A C 1
ATOM 867 O O . VAL A 1 103 ? 19.084 -6.058 -36.149 1.00 96.56 103 VAL A O 1
ATOM 870 N N . ILE A 1 104 ? 18.076 -4.210 -35.367 1.00 95.81 104 ILE A N 1
ATOM 871 C CA . ILE A 1 104 ? 17.859 -3.599 -36.684 1.00 95.81 104 ILE A CA 1
ATOM 872 C C . ILE A 1 104 ? 19.190 -3.345 -37.402 1.00 95.81 104 ILE A C 1
ATOM 874 O O . ILE A 1 104 ? 19.301 -3.659 -38.584 1.00 95.81 104 ILE A O 1
ATOM 878 N N . LEU A 1 105 ? 20.202 -2.824 -36.701 1.00 94.62 105 LEU A N 1
ATOM 879 C CA . LEU A 1 105 ? 21.529 -2.597 -37.284 1.00 94.62 105 LEU A CA 1
ATOM 880 C C . LEU A 1 105 ? 22.179 -3.891 -37.784 1.00 94.62 105 LEU A C 1
ATOM 882 O O . LEU A 1 105 ? 22.735 -3.894 -38.874 1.00 94.62 105 LEU A O 1
ATOM 886 N N . ILE A 1 106 ? 22.078 -4.980 -37.016 1.00 94.50 106 ILE A N 1
ATOM 887 C CA . ILE A 1 106 ? 22.638 -6.285 -37.400 1.00 94.50 106 ILE A CA 1
ATOM 888 C C . ILE A 1 106 ? 21.919 -6.863 -38.626 1.00 94.50 106 ILE A C 1
ATOM 890 O O . ILE A 1 106 ? 22.557 -7.492 -39.457 1.00 94.50 106 ILE A O 1
ATOM 894 N N . VAL A 1 107 ? 20.601 -6.678 -38.736 1.00 92.19 107 VAL A N 1
ATOM 895 C CA . VAL A 1 107 ? 19.796 -7.223 -39.847 1.00 92.19 107 VAL A CA 1
ATOM 896 C C . VAL A 1 107 ? 19.962 -6.419 -41.143 1.00 92.19 107 VAL A C 1
ATOM 898 O O . VAL A 1 107 ? 19.761 -6.964 -42.225 1.00 92.19 107 VAL A O 1
ATOM 901 N N . LEU A 1 108 ? 20.278 -5.125 -41.043 1.00 81.75 108 LEU A N 1
ATOM 902 C CA . LEU A 1 108 ? 20.451 -4.227 -42.193 1.00 81.75 108 LEU A CA 1
ATOM 903 C C . LEU A 1 108 ? 21.900 -4.128 -42.704 1.00 81.75 108 LEU A C 1
ATOM 905 O O . LEU A 1 108 ? 22.115 -3.480 -43.730 1.00 81.75 108 LEU A O 1
ATOM 909 N N . GLN A 1 109 ? 22.872 -4.725 -42.006 1.00 64.62 109 GLN A N 1
ATOM 910 C CA . GLN A 1 109 ? 24.243 -4.935 -42.496 1.00 64.62 109 GLN A CA 1
ATOM 911 C C . GLN A 1 109 ? 24.361 -6.263 -43.241 1.00 64.62 109 GLN A C 1
ATOM 913 O O . GLN A 1 109 ? 25.126 -6.282 -44.231 1.00 64.62 109 GLN A O 1
#

Foldseek 3Di:
DVVQVVCVVVLVPDPDDPVVSVCLSPQWDKDFQLVLLVDAQKAFCDDPPQHHHDDDDPPCHSVNVCVSCVPPDRRGITIIGGHDPVVVVVVVVVVVVVVVVVVVVVVVD

Solvent-accessible surface area (backbone atoms only — not comparable to full-atom values): 6567 Å² total; per-residue (Å²): 93,79,78,39,60,80,43,50,69,60,60,66,68,50,97,62,58,69,68,57,52,53,48,42,44,65,72,34,44,67,43,37,42,59,58,52,76,76,57,76,58,58,44,81,34,34,34,88,99,76,42,82,55,94,77,84,61,94,85,66,45,69,68,54,52,52,59,75,48,62,85,53,60,51,85,40,70,33,33,25,34,75,53,76,60,65,66,59,56,54,52,50,52,52,52,51,50,53,53,51,54,53,52,51,55,65,74,75,106

InterPro domains:
  IPR009655 Preflagellin peptidase, C-terminal [PF06847] (21-98)

Radius of gyration: 18.95 Å; Cα contacts (8 Å, |Δi|>4): 96; chains: 1; bounding box: 44×31×58 Å

Organism: NCBI:txid334771

Sequence (109 aa):
MLSNLKFYREIASLEVPLLSKILYVLFCKFMYVKEYRKKRFYYPVYVQSIVNRISFSIYEDDEEWKKKLSNVSDDSVIVVSWGIPMITFMSLAITIYIALYIVILIVLQ

Mean predicted aligned error: 6.52 Å

pLDDT: mean 87.2, std 8.34, range [56.0, 97.19]

Secondary structure (DSSP, 8-state):
-GGGGGGHHHHHH-SS-HHHHHHHHHHSEEEEHHHHTT-SSEEEEEETTTEE-S---TT--HHHHHHHTTTS-TT-EEEEEEPPPHHHHHHHHHHHHHHHHHHHHHHH-